Protein AF-A0A0G8CAZ0-F1 (afdb_monomer)

Mean predicted aligned error: 10.73 Å

Organism: NCBI:txid1890302

Nearest PDB structures (foldseek):
  2jq5-assembly1_A  TM=5.731E-01  e=9.457E-01  Rhodopseudomonas palustris
  3kzt-assembly1_B  TM=4.523E-01  e=4.779E-01  Bacteroides thetaiotaomicron VPI-5482
  6bju-assembly2_C  TM=4.713E-01  e=1.212E+00  Pseudomonas sp. EGD-AKN5
  8s0p-assembly1_A  TM=4.844E-01  e=2.119E+00  Homo sapiens
  7lj9-assembly1_D  TM=3.382E-01  e=6.518E-01  Homo sapiens

Structure (mmCIF, N/CA/C/O backbone):
data_AF-A0A0G8CAZ0-F1
#
_entry.id   AF-A0A0G8CAZ0-F1
#
loop_
_atom_site.group_PDB
_atom_site.id
_atom_site.type_symbol
_atom_site.label_atom_id
_atom_site.label_alt_id
_atom_site.label_comp_id
_atom_site.label_asym_id
_atom_site.label_entity_id
_atom_site.label_seq_id
_atom_site.pdbx_PDB_ins_code
_atom_site.Cartn_x
_atom_site.Cartn_y
_atom_site.Cartn_z
_atom_site.occupancy
_atom_site.B_iso_or_equiv
_atom_site.auth_seq_id
_atom_site.auth_comp_id
_atom_site.auth_asym_id
_atom_site.auth_atom_id
_atom_site.pdbx_PDB_model_num
ATOM 1 N N . MET A 1 1 ? -43.532 10.472 -68.501 1.00 37.62 1 MET A N 1
ATOM 2 C CA . MET A 1 1 ? -42.592 11.550 -68.871 1.00 37.62 1 MET A CA 1
ATOM 3 C C . MET A 1 1 ? -42.500 12.531 -67.703 1.00 37.62 1 MET A C 1
ATOM 5 O O . MET A 1 1 ? -43.524 12.956 -67.195 1.00 37.62 1 MET A O 1
ATOM 9 N N . VAL A 1 2 ? -41.268 12.742 -67.243 1.00 37.69 2 VAL A N 1
ATOM 10 C CA . VAL A 1 2 ? -40.708 13.521 -66.117 1.00 37.69 2 VAL A CA 1
ATOM 11 C C . VAL A 1 2 ? -41.497 14.742 -65.602 1.00 37.69 2 VAL A C 1
ATOM 13 O O . VAL A 1 2 ? -41.880 15.598 -66.395 1.00 37.69 2 VAL A O 1
ATOM 16 N N . LYS A 1 3 ? -41.569 14.894 -64.263 1.00 37.34 3 LYS A N 1
ATOM 17 C CA . LYS A 1 3 ? -41.049 16.074 -63.521 1.00 37.34 3 LYS A CA 1
ATOM 18 C C . LYS A 1 3 ? -41.055 15.865 -61.996 1.00 37.34 3 LYS A C 1
ATOM 20 O O . LYS A 1 3 ? -41.950 16.298 -61.281 1.00 37.34 3 LYS A O 1
ATOM 25 N N . THR A 1 4 ? -39.987 15.248 -61.499 1.00 42.84 4 THR A N 1
ATOM 26 C CA . THR A 1 4 ? -39.540 15.314 -60.101 1.00 42.84 4 THR A CA 1
ATOM 27 C C . THR A 1 4 ? -38.888 16.680 -59.856 1.00 42.84 4 THR A C 1
ATOM 29 O O . THR A 1 4 ? -38.001 17.080 -60.610 1.00 42.84 4 THR A O 1
ATOM 32 N N . LYS A 1 5 ? -39.287 17.405 -58.803 1.00 48.69 5 LYS A N 1
ATOM 33 C CA . LYS A 1 5 ? -38.521 18.546 -58.271 1.00 48.69 5 LYS A CA 1
ATOM 34 C C . LYS A 1 5 ? -38.090 18.241 -56.838 1.00 48.69 5 LYS A C 1
ATOM 36 O O . LYS A 1 5 ? -38.876 18.344 -55.902 1.00 48.69 5 LYS A O 1
ATOM 41 N N . LEU A 1 6 ? -36.823 17.848 -56.717 1.00 44.41 6 LEU A N 1
ATOM 42 C CA . LEU A 1 6 ? -36.063 17.677 -55.481 1.00 44.41 6 LEU A CA 1
ATOM 43 C C . LEU A 1 6 ? -35.998 19.019 -54.726 1.00 44.41 6 LEU A C 1
ATOM 45 O O . LEU A 1 6 ? -35.558 20.024 -55.290 1.00 44.41 6 LEU A O 1
ATOM 49 N N . LYS A 1 7 ? -36.416 19.047 -53.455 1.00 44.34 7 LYS A N 1
ATOM 50 C CA . LYS A 1 7 ? -36.140 20.170 -52.548 1.00 44.34 7 LYS A CA 1
ATOM 51 C C . LYS A 1 7 ? -34.710 20.044 -52.012 1.00 44.34 7 LYS A C 1
ATOM 53 O O . LYS A 1 7 ? -34.305 18.991 -51.533 1.00 44.34 7 LYS A O 1
ATOM 58 N N . LYS A 1 8 ? -33.975 21.150 -52.120 1.00 42.53 8 LYS A N 1
ATOM 59 C CA . LYS A 1 8 ? -32.629 21.411 -51.594 1.00 42.53 8 LYS A CA 1
ATOM 60 C C . LYS A 1 8 ? -32.601 21.161 -50.077 1.00 42.53 8 LYS A C 1
ATOM 62 O O . LYS A 1 8 ? -33.274 21.877 -49.343 1.00 42.53 8 LYS A O 1
ATOM 67 N N . LEU A 1 9 ? -31.806 20.199 -49.617 1.00 47.97 9 LEU A N 1
ATOM 68 C CA . LEU A 1 9 ? -31.375 20.095 -48.222 1.00 47.97 9 LEU A CA 1
ATOM 69 C C . LEU A 1 9 ? -29.862 20.311 -48.220 1.00 47.97 9 LEU A C 1
ATOM 71 O O . LEU A 1 9 ? -29.104 19.525 -48.782 1.00 47.97 9 LEU A O 1
ATOM 75 N N . MET A 1 10 ? -29.462 21.470 -47.699 1.00 47.78 10 MET A N 1
ATOM 76 C CA . MET A 1 10 ? -28.072 21.883 -47.549 1.00 47.78 10 MET A CA 1
ATOM 77 C C . MET A 1 10 ? -27.407 20.962 -46.524 1.00 47.78 10 MET A C 1
ATOM 79 O O . MET A 1 10 ? -27.793 20.947 -45.358 1.00 47.78 10 MET A O 1
ATOM 83 N N . LEU A 1 11 ? -26.423 20.191 -46.977 1.00 41.50 11 LEU A N 1
ATOM 84 C CA . LEU A 1 11 ? -25.547 19.386 -46.139 1.00 41.50 11 LEU A CA 1
ATOM 85 C C . LEU A 1 11 ? -24.481 20.327 -45.555 1.00 41.50 11 LEU A C 1
ATOM 87 O O . LEU A 1 11 ? -23.481 20.624 -46.207 1.00 41.50 11 LEU A O 1
ATOM 91 N N . SER A 1 12 ? -24.714 20.870 -44.360 1.00 51.47 12 SER A N 1
ATOM 92 C CA . SER A 1 12 ? -23.681 21.617 -43.642 1.00 51.47 12 SER A CA 1
ATOM 93 C C . SER A 1 12 ? -22.719 20.626 -42.993 1.00 51.47 12 SER A C 1
ATOM 95 O O . SER A 1 12 ? -23.027 20.009 -41.975 1.00 51.47 12 SER A O 1
ATOM 97 N N . SER A 1 13 ? -21.573 20.471 -43.654 1.00 49.19 13 SER A N 1
ATOM 98 C CA . SER A 1 13 ? -20.361 19.793 -43.204 1.00 49.19 13 SER A CA 1
ATOM 99 C C . SER A 1 13 ? -20.025 20.133 -41.749 1.00 49.19 13 SER A C 1
ATOM 101 O O . SER A 1 13 ? -19.626 21.256 -41.441 1.00 49.19 13 SER A O 1
ATOM 103 N N . LEU A 1 14 ? -20.174 19.148 -40.863 1.00 44.69 14 LEU A N 1
ATOM 104 C CA . LEU A 1 14 ? -19.610 19.166 -39.520 1.00 44.69 14 LEU A CA 1
ATOM 105 C C . LEU A 1 14 ? -18.368 18.265 -39.530 1.00 44.69 14 LEU A C 1
ATOM 107 O O . LEU A 1 14 ? -18.382 17.147 -39.023 1.00 44.69 14 LEU A O 1
ATOM 111 N N . CYS A 1 15 ? -17.288 18.736 -40.159 1.00 46.03 15 CYS A N 1
ATOM 112 C CA . CYS A 1 15 ? -15.959 18.171 -39.936 1.00 46.03 15 CYS A CA 1
ATOM 113 C C . CYS A 1 15 ? -15.510 18.572 -38.527 1.00 46.03 15 CYS A C 1
ATOM 115 O O . CYS A 1 15 ? -14.792 19.553 -38.341 1.00 46.03 15 CYS A O 1
ATOM 117 N N . ALA A 1 16 ? -15.973 17.824 -37.526 1.00 50.88 16 ALA A N 1
ATOM 118 C CA . ALA A 1 16 ? -15.347 17.808 -36.217 1.00 50.88 16 ALA A CA 1
ATOM 119 C C . ALA A 1 16 ? -13.921 17.284 -36.415 1.00 50.88 16 ALA A C 1
ATOM 121 O O . ALA A 1 16 ? -13.719 16.123 -36.773 1.00 50.88 16 ALA A O 1
ATOM 122 N N . GLY A 1 17 ? -12.946 18.178 -36.259 1.00 42.53 17 GLY A N 1
ATOM 123 C CA . GLY A 1 17 ? -11.535 17.836 -36.275 1.00 42.53 17 GLY A CA 1
ATOM 124 C C . GLY A 1 17 ? -11.267 16.790 -35.205 1.00 42.53 17 GLY A C 1
ATOM 125 O O . GLY A 1 17 ? -11.225 17.101 -34.017 1.00 42.53 17 GLY A O 1
ATOM 126 N N . ALA A 1 18 ? -11.097 15.542 -35.634 1.00 48.94 18 ALA A N 1
ATOM 127 C CA . ALA A 1 18 ? -10.437 14.542 -34.828 1.00 48.94 18 ALA A CA 1
ATOM 128 C C . ALA A 1 18 ? -9.011 15.051 -34.604 1.00 48.94 18 ALA A C 1
ATOM 130 O O . ALA A 1 18 ? -8.183 15.043 -35.516 1.00 48.94 18 ALA A O 1
ATOM 131 N N . LEU A 1 19 ? -8.748 15.546 -33.395 1.00 46.06 19 LEU A N 1
ATOM 132 C CA . LEU A 1 19 ? -7.404 15.667 -32.854 1.00 46.06 19 LEU A CA 1
ATOM 133 C C . LEU A 1 19 ? -6.827 14.252 -32.805 1.00 46.06 19 LEU A C 1
ATOM 135 O O . LEU A 1 19 ? -6.954 13.542 -31.811 1.00 46.06 19 LEU A O 1
ATOM 139 N N . ILE A 1 20 ? -6.235 13.817 -33.913 1.00 47.44 20 ILE A N 1
ATOM 140 C CA . ILE A 1 20 ? -5.362 12.656 -33.923 1.00 47.44 20 ILE A CA 1
ATOM 141 C C . ILE A 1 20 ? -4.086 13.141 -33.245 1.00 47.44 20 ILE A C 1
ATOM 143 O O . ILE A 1 20 ? -3.179 13.667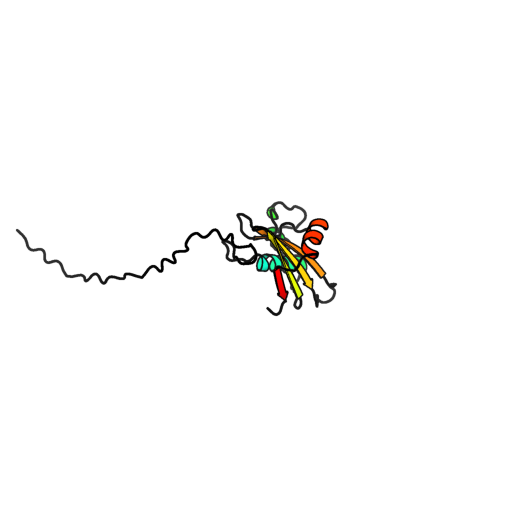 -33.887 1.00 47.44 20 ILE A O 1
ATOM 147 N N . LEU A 1 21 ? -4.044 13.010 -31.918 1.00 46.75 21 LEU A N 1
ATOM 148 C CA . LEU A 1 21 ? -2.781 12.907 -31.209 1.00 46.75 21 LEU A CA 1
ATOM 149 C C . LEU A 1 21 ? -2.110 11.653 -31.758 1.00 46.75 21 LEU A C 1
ATOM 151 O O . LEU A 1 21 ? -2.397 10.529 -31.350 1.00 46.75 21 LEU A O 1
ATOM 155 N N . SER A 1 22 ? -1.249 11.860 -32.747 1.00 43.69 22 SER A N 1
ATOM 156 C CA . SER A 1 22 ? -0.225 10.913 -33.134 1.00 43.69 22 SER A CA 1
ATOM 157 C C . SER A 1 22 ? 0.694 10.729 -31.929 1.00 43.69 22 SER A C 1
ATOM 159 O O . SER A 1 22 ? 1.722 11.396 -31.808 1.00 43.69 22 SER A O 1
ATOM 161 N N . ALA A 1 23 ? 0.309 9.841 -31.014 1.00 51.06 23 ALA A N 1
ATOM 162 C CA . ALA A 1 23 ? 1.257 9.205 -30.123 1.00 51.06 23 ALA A CA 1
ATOM 163 C C . ALA A 1 23 ? 2.139 8.327 -31.014 1.00 51.06 23 ALA A C 1
ATOM 165 O O . ALA A 1 23 ? 1.812 7.186 -31.342 1.00 51.06 23 ALA A O 1
ATOM 166 N N . ALA A 1 24 ? 3.223 8.927 -31.501 1.00 41.97 24 ALA A N 1
ATOM 167 C CA . ALA A 1 24 ? 4.320 8.192 -32.084 1.00 41.97 24 ALA A CA 1
ATOM 168 C C . ALA A 1 24 ? 4.777 7.151 -31.056 1.00 41.97 24 ALA A C 1
ATOM 170 O O . ALA A 1 24 ? 5.032 7.472 -29.896 1.00 41.97 24 ALA A O 1
ATOM 171 N N . CYS A 1 25 ? 4.840 5.900 -31.504 1.00 50.78 25 CYS A N 1
ATOM 172 C CA . CYS A 1 25 ? 5.437 4.786 -30.792 1.00 50.78 25 CYS A CA 1
ATOM 173 C C . CYS A 1 25 ? 6.922 5.091 -30.541 1.00 50.78 25 CYS A C 1
ATOM 175 O O . CYS A 1 25 ? 7.772 4.819 -31.383 1.00 50.78 25 CYS A O 1
ATOM 177 N N . GLY A 1 26 ? 7.229 5.688 -29.395 1.00 35.75 26 GLY A N 1
ATOM 178 C CA . GLY A 1 26 ? 8.517 5.538 -28.737 1.00 35.75 26 GLY A CA 1
ATOM 179 C C . GLY A 1 26 ? 8.312 4.547 -27.602 1.00 35.75 26 GLY A C 1
ATOM 180 O O . GLY A 1 26 ? 7.434 4.769 -26.774 1.00 35.75 26 GLY A O 1
ATOM 181 N N . ASN A 1 27 ? 9.079 3.457 -27.572 1.00 45.41 27 ASN A N 1
ATOM 182 C CA . ASN A 1 27 ? 9.117 2.517 -26.448 1.00 45.41 27 ASN A CA 1
ATOM 183 C C . ASN A 1 27 ? 9.713 3.200 -25.201 1.00 45.41 27 ASN A C 1
ATOM 185 O O . ASN A 1 27 ? 10.817 2.875 -24.777 1.00 45.41 27 ASN A O 1
ATOM 189 N N . ASN A 1 28 ? 8.999 4.161 -24.625 1.00 45.12 28 ASN A N 1
ATOM 190 C CA . ASN A 1 28 ? 9.156 4.524 -23.229 1.00 45.12 28 ASN A CA 1
ATOM 191 C C . ASN A 1 28 ? 8.196 3.603 -22.480 1.00 45.12 28 ASN A C 1
ATOM 193 O O . ASN A 1 28 ? 6.999 3.876 -22.425 1.00 45.12 28 ASN A O 1
ATOM 197 N N . GLU A 1 29 ? 8.694 2.472 -21.977 1.00 54.78 29 GLU A N 1
ATOM 198 C CA . GLU A 1 29 ? 7.954 1.730 -20.957 1.00 54.78 29 GLU A CA 1
ATOM 199 C C . GLU A 1 29 ? 7.739 2.707 -19.791 1.00 54.78 29 GLU A C 1
ATOM 201 O O . GLU A 1 29 ? 8.690 3.105 -19.119 1.00 54.78 29 GLU A O 1
ATOM 206 N N . THR A 1 30 ? 6.509 3.197 -19.621 1.00 61.81 30 THR A N 1
ATOM 207 C CA . THR A 1 30 ? 6.173 4.096 -18.518 1.00 61.81 30 THR A CA 1
ATOM 208 C C . THR A 1 30 ? 6.371 3.329 -17.220 1.00 61.81 30 THR A C 1
ATOM 210 O O . THR A 1 30 ? 5.789 2.261 -17.019 1.00 61.81 30 THR A O 1
ATOM 213 N N . ASN A 1 31 ? 7.229 3.857 -16.349 1.00 67.19 31 ASN A N 1
ATOM 214 C CA . ASN A 1 31 ? 7.445 3.269 -15.037 1.00 67.19 31 ASN A CA 1
ATOM 215 C C . ASN A 1 31 ? 6.121 3.250 -14.268 1.00 67.19 31 ASN A C 1
ATOM 217 O O . ASN A 1 31 ? 5.353 4.210 -14.312 1.00 67.19 31 ASN A O 1
ATOM 221 N N . VAL A 1 32 ? 5.892 2.175 -13.513 1.00 78.69 32 VAL A N 1
ATOM 222 C CA . VAL A 1 32 ? 4.676 1.962 -12.715 1.00 78.69 32 VAL A CA 1
ATOM 223 C C . VAL A 1 32 ? 4.284 3.173 -11.850 1.00 78.69 32 VAL A C 1
ATOM 225 O O . VAL A 1 32 ? 3.099 3.425 -11.675 1.00 78.69 32 VAL A O 1
ATOM 228 N N . GLY A 1 33 ? 5.243 3.970 -11.364 1.00 73.50 33 GLY A N 1
ATOM 229 C CA . GLY A 1 33 ? 4.982 5.136 -10.508 1.00 73.50 33 GLY A CA 1
ATOM 230 C C . GLY A 1 33 ? 4.267 6.325 -11.171 1.00 73.50 33 GLY A C 1
ATOM 231 O O . GLY A 1 33 ? 3.757 7.184 -10.457 1.00 73.50 33 GLY A O 1
ATOM 232 N N . GLU A 1 34 ? 4.201 6.390 -12.504 1.00 72.69 34 GLU A N 1
ATOM 233 C CA . GLU A 1 34 ? 3.719 7.579 -13.235 1.00 72.69 34 GLU A CA 1
ATOM 234 C C . GLU A 1 34 ? 2.403 7.354 -13.995 1.00 72.69 34 GLU A C 1
ATOM 236 O O . GLU A 1 34 ? 1.894 8.262 -14.654 1.00 72.69 34 GLU A O 1
ATOM 241 N N . GLU A 1 35 ? 1.825 6.156 -13.907 1.00 85.81 35 GLU A N 1
ATOM 242 C CA . GLU A 1 35 ? 0.671 5.766 -14.713 1.00 85.81 35 GLU A CA 1
ATOM 243 C C . GLU A 1 35 ? -0.579 5.418 -13.898 1.00 85.81 35 GLU A C 1
ATOM 245 O O . GLU A 1 35 ? -0.557 5.189 -12.686 1.00 85.81 35 GLU A O 1
ATOM 250 N N . LYS A 1 36 ? -1.702 5.382 -14.616 1.00 90.06 36 LYS A N 1
ATOM 251 C CA . LYS A 1 36 ? -2.991 4.898 -14.132 1.00 90.06 36 LYS A CA 1
ATOM 252 C C . LYS A 1 36 ? -3.320 3.585 -14.825 1.00 90.06 36 LYS A C 1
ATOM 254 O O . LYS A 1 36 ? -3.073 3.441 -16.022 1.00 90.06 36 LYS A O 1
ATOM 259 N N . ASP A 1 37 ? -3.924 2.657 -14.093 1.00 88.88 37 ASP A N 1
ATOM 260 C CA . ASP A 1 37 ? -4.462 1.436 -14.677 1.00 88.88 37 ASP A CA 1
ATOM 261 C C . ASP A 1 37 ? -5.733 1.700 -15.508 1.00 88.88 37 ASP A C 1
ATOM 263 O O . ASP A 1 37 ? -6.217 2.828 -15.649 1.00 88.88 37 ASP A O 1
ATOM 267 N N . LYS A 1 38 ? -6.302 0.631 -16.076 1.00 86.12 38 LYS A N 1
ATOM 268 C CA . LYS A 1 38 ? -7.520 0.698 -16.902 1.00 86.12 38 LYS A CA 1
ATOM 269 C C . LYS A 1 38 ? -8.746 1.195 -16.131 1.00 86.12 38 LYS A C 1
ATOM 271 O O . LYS A 1 38 ? -9.720 1.601 -16.761 1.00 86.12 38 LYS A O 1
ATOM 276 N N . GLN A 1 39 ? -8.725 1.130 -14.801 1.00 85.06 39 GLN A N 1
ATOM 277 C CA . GLN A 1 39 ? -9.774 1.659 -13.934 1.00 85.06 39 GLN A CA 1
ATOM 278 C C . GLN A 1 39 ? -9.500 3.111 -13.502 1.00 85.06 39 GLN A C 1
ATOM 280 O O . GLN A 1 39 ? -10.358 3.728 -12.874 1.00 85.06 39 GLN A O 1
ATOM 285 N N . GLY A 1 40 ? -8.354 3.683 -13.881 1.00 90.06 40 GLY A N 1
ATOM 286 C CA . GLY A 1 40 ? -7.967 5.052 -13.556 1.00 90.06 40 GLY A CA 1
ATOM 287 C C . GLY A 1 40 ? -7.251 5.197 -12.212 1.00 90.06 40 GLY A C 1
ATOM 288 O O . GLY A 1 40 ? -7.060 6.338 -11.782 1.00 90.06 40 GLY A O 1
ATOM 289 N N . HIS A 1 41 ? -6.854 4.091 -11.574 1.00 93.31 41 HIS A N 1
ATOM 290 C CA . HIS A 1 41 ? -6.144 4.091 -10.297 1.00 93.31 41 HIS A CA 1
ATOM 291 C C . HIS A 1 41 ? -4.631 4.096 -10.497 1.00 93.31 41 HIS A C 1
ATOM 293 O O . HIS A 1 41 ? -4.089 3.400 -11.353 1.00 93.31 41 HIS A O 1
ATOM 299 N N . THR A 1 42 ? -3.940 4.862 -9.667 1.00 94.62 42 THR A N 1
ATOM 300 C CA . THR A 1 42 ? -2.482 4.842 -9.534 1.00 94.62 42 THR A CA 1
ATOM 301 C C . THR A 1 42 ? -2.050 3.789 -8.506 1.00 94.62 42 THR A C 1
ATOM 303 O O . THR A 1 42 ? -2.816 3.465 -7.590 1.00 94.62 42 THR A O 1
ATOM 306 N N . PRO A 1 43 ? -0.800 3.292 -8.552 1.00 95.50 43 PRO A N 1
ATOM 307 C CA . PRO A 1 43 ? -0.294 2.393 -7.511 1.00 95.50 43 PRO A CA 1
ATOM 308 C C . PRO A 1 43 ? -0.283 3.046 -6.122 1.00 95.50 43 PRO A C 1
ATOM 310 O O . PRO A 1 43 ? -0.479 2.367 -5.111 1.00 95.50 43 PRO A O 1
ATOM 313 N N . ARG A 1 44 ? -0.101 4.374 -6.073 1.00 95.38 44 ARG A N 1
ATOM 314 C CA . ARG A 1 44 ? -0.151 5.173 -4.845 1.00 95.38 44 ARG A CA 1
ATOM 315 C C . ARG A 1 44 ? -1.522 5.093 -4.183 1.00 95.38 44 ARG A C 1
ATOM 317 O O . ARG A 1 44 ? -1.595 4.853 -2.981 1.00 95.38 44 ARG A O 1
ATOM 324 N N . GLU A 1 45 ? -2.590 5.279 -4.954 1.00 95.81 45 GLU A N 1
ATOM 325 C CA . GLU A 1 45 ? -3.965 5.176 -4.451 1.00 95.81 45 GLU A CA 1
ATOM 326 C C . GLU A 1 45 ? -4.243 3.768 -3.917 1.00 95.81 45 GLU A C 1
ATOM 328 O O . GLU A 1 45 ? -4.732 3.637 -2.798 1.00 95.81 45 GLU A O 1
ATOM 333 N N . ILE A 1 46 ? -3.822 2.721 -4.637 1.00 97.25 46 ILE A N 1
ATOM 334 C CA . ILE A 1 46 ? -3.963 1.329 -4.174 1.00 97.25 46 ILE A CA 1
ATOM 335 C C . ILE A 1 46 ? -3.233 1.087 -2.848 1.00 97.25 46 ILE A C 1
ATOM 337 O O . ILE A 1 46 ? -3.778 0.440 -1.951 1.00 97.25 46 ILE A O 1
ATOM 341 N N . MET A 1 47 ? -2.013 1.610 -2.694 1.00 97.06 47 MET A N 1
ATOM 342 C CA . MET A 1 47 ? -1.268 1.508 -1.439 1.00 97.06 47 MET A CA 1
ATOM 343 C C . MET A 1 47 ? -1.984 2.233 -0.290 1.00 97.06 47 MET A C 1
ATOM 345 O O . MET A 1 47 ? -2.130 1.660 0.790 1.00 97.06 47 MET A O 1
ATOM 349 N N . LEU A 1 48 ? -2.464 3.460 -0.509 1.00 96.75 48 LEU A N 1
ATOM 350 C CA . LEU A 1 48 ? -3.162 4.234 0.523 1.00 96.75 48 LEU A CA 1
ATOM 351 C C . LEU A 1 48 ? -4.497 3.592 0.923 1.00 96.75 48 LEU A C 1
ATOM 353 O O . LEU A 1 48 ? -4.809 3.519 2.116 1.00 96.75 48 LEU A O 1
ATOM 357 N N . ASP A 1 49 ? -5.251 3.071 -0.046 1.00 97.25 49 ASP A N 1
ATOM 358 C CA . ASP A 1 49 ? -6.486 2.327 0.202 1.00 97.25 49 ASP A CA 1
ATOM 359 C C . ASP A 1 49 ? -6.216 1.065 1.025 1.00 97.25 49 ASP A C 1
ATOM 361 O O . ASP A 1 49 ? -6.967 0.762 1.956 1.00 97.25 49 ASP A O 1
ATOM 365 N N . PHE A 1 50 ? -5.109 0.365 0.757 1.00 97.88 50 PHE A N 1
ATOM 366 C CA . PHE A 1 50 ? -4.695 -0.795 1.543 1.00 97.88 50 PHE A CA 1
ATOM 367 C C . PHE A 1 50 ? -4.331 -0.415 2.983 1.00 97.88 50 PHE A C 1
ATOM 369 O O . PHE A 1 50 ? -4.838 -1.034 3.917 1.00 97.88 50 PHE A O 1
ATOM 376 N N . VAL A 1 51 ? -3.512 0.627 3.185 1.00 96.88 51 VAL A N 1
ATOM 377 C CA . VAL A 1 51 ? -3.147 1.122 4.529 1.00 96.88 51 VAL A CA 1
ATOM 378 C C . VAL A 1 51 ? -4.392 1.487 5.333 1.00 96.88 51 VAL A C 1
ATOM 380 O O . VAL A 1 51 ? -4.501 1.153 6.514 1.00 96.88 51 VAL A O 1
ATOM 383 N N . LYS A 1 52 ? -5.348 2.166 4.695 1.00 96.56 52 LYS A N 1
ATOM 384 C CA . LYS A 1 52 ? -6.615 2.538 5.324 1.00 96.56 52 LYS A CA 1
ATOM 385 C C . LYS A 1 52 ? -7.452 1.310 5.671 1.00 96.56 52 LYS A C 1
ATOM 387 O O . LYS A 1 52 ? -7.955 1.230 6.790 1.00 96.56 52 LYS A O 1
ATOM 392 N N . ALA A 1 53 ? -7.603 0.370 4.740 1.00 97.38 53 ALA A N 1
ATOM 393 C CA . ALA A 1 53 ? -8.378 -0.844 4.962 1.00 97.38 53 ALA A CA 1
ATOM 394 C C . ALA A 1 53 ? -7.789 -1.684 6.106 1.00 97.38 53 ALA A C 1
ATOM 396 O O . ALA A 1 53 ? -8.536 -2.155 6.962 1.00 97.38 53 ALA A O 1
ATOM 397 N N . ASP A 1 54 ? -6.462 -1.797 6.187 1.00 96.00 54 ASP A N 1
ATOM 398 C CA . ASP A 1 54 ? -5.782 -2.499 7.277 1.00 96.00 54 ASP A CA 1
ATOM 399 C C . ASP A 1 54 ? -5.987 -1.814 8.637 1.00 96.00 54 ASP A C 1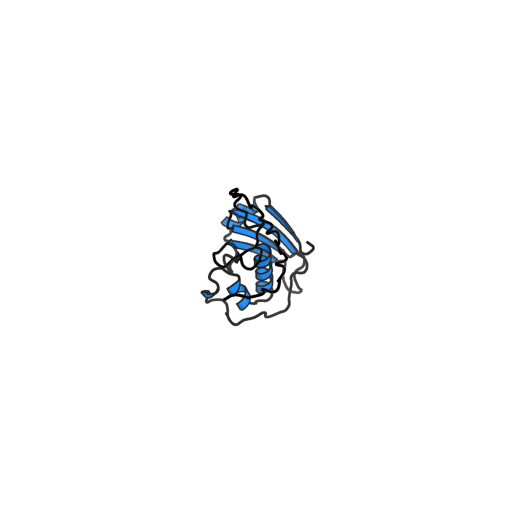
ATOM 401 O O . ASP A 1 54 ? -6.427 -2.457 9.594 1.00 96.00 54 ASP A O 1
ATOM 405 N N . LEU A 1 55 ? -5.829 -0.487 8.711 1.00 95.50 55 LEU A N 1
ATOM 406 C CA . LEU A 1 55 ? -6.130 0.288 9.923 1.00 95.50 55 LEU A CA 1
ATOM 407 C C . LEU A 1 55 ? -7.588 0.100 10.392 1.00 95.50 55 LEU A C 1
ATOM 409 O O . LEU A 1 55 ? -7.885 0.024 11.590 1.00 95.50 55 LEU A O 1
ATOM 413 N N . GLN A 1 56 ? -8.515 0.010 9.440 1.00 96.75 56 GLN A N 1
ATOM 414 C CA . GLN A 1 56 ? -9.940 -0.178 9.703 1.00 96.75 56 GLN A CA 1
ATOM 415 C C . GLN A 1 56 ? -10.329 -1.641 9.939 1.00 96.75 56 GLN A C 1
ATOM 417 O O . GLN A 1 56 ? -11.481 -1.908 10.292 1.00 96.75 56 GLN A O 1
ATOM 422 N N . ARG A 1 57 ? -9.392 -2.587 9.789 1.00 96.25 57 ARG A N 1
ATOM 423 C CA . ARG A 1 57 ? -9.647 -4.036 9.772 1.00 96.25 57 ARG A CA 1
ATOM 424 C C . ARG A 1 57 ? -10.737 -4.422 8.760 1.00 96.25 57 ARG A C 1
ATOM 426 O O . ARG A 1 57 ? -11.548 -5.308 9.024 1.00 96.25 57 ARG A O 1
ATOM 433 N N . ASP A 1 58 ? -10.782 -3.738 7.620 1.00 97.94 58 ASP A N 1
ATOM 434 C CA . ASP A 1 58 ? -11.706 -3.997 6.513 1.00 97.94 58 ASP A CA 1
ATOM 435 C C . ASP A 1 58 ? -11.161 -5.110 5.609 1.00 97.94 58 ASP A C 1
ATOM 437 O O . ASP A 1 58 ? -10.574 -4.873 4.550 1.00 97.94 58 ASP A O 1
ATOM 441 N N . HIS A 1 59 ? -11.342 -6.353 6.052 1.00 97.44 59 HIS A N 1
ATOM 442 C CA . HIS A 1 59 ? -10.863 -7.542 5.347 1.00 97.44 59 HIS A CA 1
ATOM 443 C C . HIS A 1 59 ? -11.448 -7.646 3.936 1.00 97.44 59 HIS A C 1
ATOM 445 O O . HIS A 1 59 ? -10.738 -7.979 2.990 1.00 97.44 59 HIS A O 1
ATOM 451 N N . LYS A 1 60 ? -12.729 -7.305 3.768 1.00 97.44 60 LYS A N 1
ATOM 452 C CA . LYS A 1 60 ? -13.409 -7.321 2.473 1.00 97.44 60 LYS A CA 1
ATOM 453 C C . LYS A 1 60 ? -12.729 -6.396 1.465 1.00 97.44 60 LYS A C 1
ATOM 455 O O . LYS A 1 60 ? -12.644 -6.749 0.288 1.00 97.44 60 LYS A O 1
ATOM 460 N N . THR A 1 61 ? -12.270 -5.224 1.895 1.00 97.50 61 THR A N 1
ATOM 461 C CA . THR A 1 61 ? -11.531 -4.301 1.024 1.00 97.50 61 THR A CA 1
ATOM 462 C C . THR A 1 61 ? -10.103 -4.784 0.780 1.00 97.50 61 THR A C 1
ATOM 464 O O . THR A 1 61 ? -9.683 -4.818 -0.375 1.00 97.50 61 THR A O 1
ATOM 467 N N . ILE A 1 62 ? -9.392 -5.257 1.811 1.00 97.50 62 ILE A N 1
ATOM 468 C CA . ILE A 1 62 ? -8.039 -5.832 1.668 1.00 97.50 62 ILE A CA 1
ATOM 469 C C . ILE A 1 62 ? -8.022 -6.946 0.614 1.00 97.50 62 ILE A C 1
ATOM 471 O O . ILE A 1 62 ? -7.201 -6.916 -0.301 1.00 97.50 62 ILE A O 1
ATOM 475 N N . LEU A 1 63 ? -8.979 -7.876 0.673 1.00 96.88 63 LEU A N 1
ATOM 476 C CA . LEU A 1 63 ? -9.084 -9.003 -0.260 1.00 96.88 63 LEU A CA 1
ATOM 477 C C . LEU A 1 63 ? -9.273 -8.574 -1.719 1.00 96.88 63 LEU A C 1
ATOM 479 O O . LEU A 1 63 ? -8.895 -9.301 -2.631 1.00 96.88 63 LEU A O 1
ATOM 483 N N . LYS A 1 64 ? -9.838 -7.389 -1.964 1.00 96.12 64 LYS A N 1
ATOM 484 C CA . LYS A 1 64 ? -9.956 -6.834 -3.318 1.00 96.12 64 LYS A CA 1
ATOM 485 C C . LYS A 1 64 ? -8.677 -6.159 -3.789 1.00 96.12 64 LYS A C 1
ATOM 487 O O . LYS A 1 64 ? -8.472 -6.065 -4.997 1.00 96.12 64 LYS A O 1
ATOM 492 N N . LEU A 1 65 ? -7.870 -5.633 -2.873 1.00 97.12 65 LEU A N 1
ATOM 493 C CA . LEU A 1 65 ? -6.648 -4.891 -3.182 1.00 97.12 65 LEU A CA 1
ATOM 494 C C . LEU A 1 65 ? -5.436 -5.813 -3.334 1.00 97.12 65 LEU A C 1
ATOM 496 O O . LEU A 1 65 ? -4.496 -5.449 -4.034 1.00 97.12 65 LEU A O 1
ATOM 500 N N . VAL A 1 66 ? -5.459 -6.995 -2.718 1.00 96.94 66 VAL A N 1
ATOM 501 C CA . VAL A 1 66 ? -4.355 -7.961 -2.744 1.00 96.94 66 VAL A CA 1
ATOM 502 C C . VAL A 1 66 ? -4.440 -8.890 -3.963 1.00 96.94 66 VAL A C 1
ATOM 504 O O . VAL A 1 66 ? -5.527 -9.286 -4.388 1.00 96.94 66 VAL A O 1
ATOM 507 N N . VAL A 1 67 ? -3.289 -9.242 -4.542 1.00 96.44 67 VAL A N 1
ATOM 508 C CA . VAL A 1 67 ? -3.180 -10.270 -5.593 1.00 96.44 67 VAL A CA 1
ATOM 509 C C . VAL A 1 67 ? -3.739 -11.594 -5.081 1.00 96.44 67 VAL A C 1
ATOM 511 O O . VAL A 1 67 ? -3.331 -12.059 -4.022 1.00 96.44 67 VAL A O 1
ATOM 514 N N . ASP A 1 68 ? -4.640 -12.210 -5.850 1.00 91.75 68 ASP A N 1
ATOM 515 C CA . ASP A 1 68 ? -5.310 -13.465 -5.485 1.00 91.75 68 ASP A CA 1
ATOM 516 C C . ASP A 1 68 ? -6.031 -13.420 -4.122 1.00 91.75 68 ASP A C 1
ATOM 518 O O . ASP A 1 68 ? -6.305 -14.467 -3.535 1.00 91.75 68 ASP A O 1
ATOM 522 N N . GLY A 1 69 ? -6.371 -12.229 -3.612 1.00 89.25 69 GLY A N 1
ATOM 523 C CA . GLY A 1 69 ? -7.039 -12.087 -2.321 1.00 89.25 69 GLY A CA 1
ATOM 524 C C . GLY A 1 69 ? -8.363 -12.853 -2.258 1.00 89.25 69 GLY A C 1
ATOM 525 O O . GLY A 1 69 ? -8.701 -13.412 -1.228 1.00 89.25 69 GLY A O 1
ATOM 526 N N . GLU A 1 70 ? -9.080 -13.026 -3.369 1.00 87.50 70 GLU A N 1
ATOM 527 C CA . GLU A 1 70 ? -10.287 -13.859 -3.417 1.00 87.50 70 GLU A CA 1
ATOM 528 C C . GLU A 1 70 ? -10.065 -15.337 -3.036 1.00 87.50 70 GLU A C 1
ATOM 530 O O . GLU A 1 70 ? -11.032 -16.035 -2.721 1.00 87.50 70 GLU A O 1
ATOM 535 N N . LYS A 1 71 ? -8.814 -15.814 -3.083 1.00 89.00 71 LYS A N 1
ATOM 536 C CA . LYS A 1 71 ? -8.407 -17.175 -2.712 1.00 89.00 71 LYS A CA 1
ATOM 537 C C . LYS A 1 71 ? -7.909 -17.271 -1.267 1.00 89.00 71 LYS A C 1
ATOM 539 O O . LYS A 1 71 ? -7.675 -18.382 -0.796 1.00 89.00 71 LYS A O 1
ATOM 544 N N . ASP A 1 72 ? -7.725 -16.147 -0.575 1.00 86.06 72 ASP A N 1
ATOM 545 C CA . ASP A 1 72 ? -7.273 -16.119 0.814 1.00 86.06 72 ASP A CA 1
ATOM 546 C C . ASP A 1 72 ? -8.382 -16.641 1.744 1.00 86.06 72 ASP A C 1
ATOM 548 O O . ASP A 1 72 ? -9.544 -16.237 1.663 1.00 86.06 72 ASP A O 1
ATOM 552 N N . THR A 1 73 ? -8.022 -17.582 2.616 1.00 86.25 73 THR A N 1
ATOM 553 C CA . THR A 1 73 ? -8.947 -18.228 3.559 1.00 86.25 73 THR A CA 1
ATOM 554 C C . THR A 1 73 ? -8.779 -17.741 4.997 1.00 86.25 73 THR A C 1
ATOM 556 O O . THR A 1 73 ? -9.512 -18.185 5.878 1.00 86.25 73 THR A O 1
ATOM 559 N N . ILE A 1 74 ? -7.788 -16.887 5.257 1.00 88.31 74 ILE A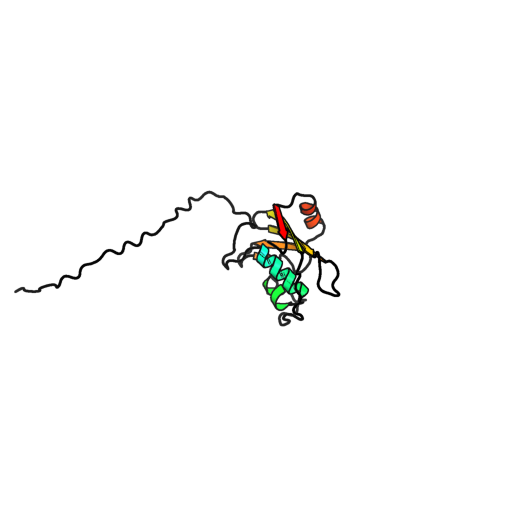 N 1
ATOM 560 C CA . ILE A 1 74 ? -7.460 -16.346 6.579 1.00 88.31 74 ILE A CA 1
ATOM 561 C C . ILE A 1 74 ? -8.338 -15.124 6.862 1.00 88.31 74 ILE A C 1
ATOM 563 O O . ILE A 1 74 ? -8.830 -14.954 7.979 1.00 88.31 74 ILE A O 1
ATOM 567 N N . LEU A 1 75 ? -8.558 -14.277 5.856 1.00 91.69 75 LEU A N 1
ATOM 568 C CA . LEU A 1 75 ? -9.363 -13.067 5.991 1.00 91.69 75 LEU A CA 1
ATOM 569 C C . LEU A 1 75 ? -10.860 -13.332 5.755 1.00 91.69 75 LEU A C 1
ATOM 571 O O . LEU A 1 75 ? -11.274 -14.012 4.817 1.00 91.69 75 LEU A O 1
ATOM 575 N N . ASP A 1 76 ? -11.705 -12.726 6.590 1.00 94.25 76 ASP A N 1
ATOM 576 C CA . ASP A 1 76 ? -13.163 -12.795 6.432 1.00 94.25 76 ASP A CA 1
ATOM 577 C C . ASP A 1 76 ? -13.649 -11.916 5.263 1.00 94.25 76 ASP A C 1
ATOM 579 O O . ASP A 1 76 ? -13.726 -10.691 5.367 1.00 94.25 76 ASP A O 1
ATOM 583 N N . LYS A 1 77 ? -14.068 -12.559 4.168 1.00 95.25 77 LYS A N 1
ATOM 584 C CA . LYS A 1 77 ? -14.628 -11.921 2.962 1.00 95.25 77 LYS A CA 1
ATOM 585 C C . LYS A 1 77 ? -15.851 -11.026 3.194 1.00 95.25 77 LYS A C 1
ATOM 587 O O . LYS A 1 77 ? -16.172 -10.195 2.341 1.00 95.25 77 LYS A O 1
ATOM 592 N N . ASN A 1 78 ? -16.556 -11.200 4.309 1.00 95.69 78 ASN A N 1
ATOM 593 C CA . ASN A 1 78 ? -17.753 -10.433 4.645 1.00 95.69 78 ASN A CA 1
ATOM 594 C C . ASN A 1 78 ? -17.478 -9.316 5.656 1.00 95.69 78 ASN A C 1
ATOM 596 O O . ASN A 1 78 ? -18.337 -8.452 5.854 1.00 95.69 78 ASN A O 1
ATOM 600 N N . GLN A 1 79 ? -16.296 -9.297 6.274 1.00 97.31 79 GLN A N 1
ATOM 601 C CA . GLN A 1 79 ? -15.932 -8.281 7.248 1.00 97.31 79 GLN A CA 1
ATOM 602 C C . GLN A 1 79 ? -15.584 -6.962 6.548 1.00 97.31 79 GLN A C 1
ATOM 604 O O . GLN A 1 79 ? -14.512 -6.813 5.969 1.00 97.31 79 GLN A O 1
ATOM 609 N N . GLY A 1 80 ? -16.505 -6.002 6.642 1.00 97.38 80 GLY A N 1
ATOM 610 C CA . GLY A 1 80 ? -16.255 -4.596 6.324 1.00 97.38 80 GLY A CA 1
ATOM 611 C C . GLY A 1 80 ? -15.438 -3.869 7.408 1.00 97.38 80 GLY A C 1
ATOM 612 O O . GLY A 1 80 ? -14.944 -4.507 8.345 1.00 97.38 80 GLY A O 1
ATOM 613 N N . PRO A 1 81 ? -15.331 -2.531 7.335 1.00 97.38 81 PRO A N 1
ATOM 614 C CA . PRO A 1 81 ? -14.561 -1.745 8.295 1.00 97.38 81 PRO A CA 1
ATOM 615 C C . PRO A 1 81 ? -15.131 -1.873 9.714 1.00 97.38 81 PRO A C 1
ATOM 617 O O . PRO A 1 81 ? -16.337 -1.774 9.938 1.00 97.38 81 PRO A O 1
ATOM 620 N N . LYS A 1 82 ? -14.247 -2.081 10.694 1.00 97.31 82 LYS A N 1
ATOM 621 C CA . LYS A 1 82 ? -14.580 -2.172 12.128 1.00 97.31 82 LYS A CA 1
ATOM 622 C C . LYS A 1 82 ? -14.519 -0.825 12.844 1.00 97.31 82 LYS A C 1
ATOM 624 O O . LYS A 1 82 ? -14.953 -0.722 13.988 1.00 97.31 82 LYS A O 1
ATOM 629 N N . ASN A 1 83 ? -13.931 0.185 12.212 1.00 94.88 83 ASN A N 1
ATOM 630 C CA . ASN A 1 83 ? -13.768 1.525 12.758 1.00 94.88 83 ASN A CA 1
ATOM 631 C C . ASN A 1 83 ? -13.634 2.557 11.622 1.00 94.88 83 ASN A C 1
ATOM 633 O O . ASN A 1 83 ? -13.476 2.192 10.461 1.00 94.88 83 ASN A O 1
ATOM 637 N N . ASN A 1 84 ? -13.657 3.844 11.979 1.00 94.31 84 ASN A N 1
ATOM 638 C CA . ASN A 1 84 ? -13.521 4.967 11.041 1.00 94.31 84 ASN A CA 1
ATOM 639 C C . ASN A 1 84 ? -12.169 5.687 11.191 1.00 94.31 84 ASN A C 1
ATOM 641 O O . ASN A 1 84 ? -12.067 6.893 10.957 1.00 94.31 84 ASN A O 1
ATOM 645 N N . LEU A 1 85 ? -11.136 4.982 11.659 1.00 93.62 85 LEU A N 1
ATOM 646 C CA . LEU A 1 85 ? -9.819 5.572 11.872 1.00 93.62 85 LEU A CA 1
ATOM 647 C C . LEU A 1 85 ? -9.144 5.895 10.534 1.00 93.62 85 LEU A C 1
ATOM 649 O O . LEU A 1 85 ? -9.445 5.311 9.491 1.00 93.62 85 LEU A O 1
ATOM 653 N N . SER A 1 86 ? -8.239 6.868 10.581 1.00 91.75 86 SER A N 1
ATOM 654 C CA . SER A 1 86 ? -7.412 7.302 9.455 1.00 91.75 86 SER A CA 1
ATOM 655 C C . SER A 1 86 ? -6.086 7.860 9.964 1.00 91.75 86 SER A C 1
ATOM 657 O O . SER A 1 86 ? -6.034 8.493 11.024 1.00 91.75 86 SER A O 1
ATOM 659 N N . TYR A 1 87 ? -5.016 7.647 9.200 1.00 91.50 87 TYR A N 1
ATOM 660 C CA . TYR A 1 87 ? -3.744 8.325 9.423 1.00 91.50 87 TYR A CA 1
ATOM 661 C C . TYR A 1 87 ? -3.832 9.752 8.885 1.00 91.50 87 TYR A C 1
ATOM 663 O O . TYR A 1 87 ? -3.942 9.954 7.681 1.00 91.50 87 TYR A O 1
ATOM 671 N N . LYS A 1 88 ? -3.808 10.739 9.787 1.00 89.19 88 LYS A N 1
ATOM 672 C CA . LYS A 1 88 ? -3.891 12.164 9.421 1.00 89.19 88 LYS A CA 1
ATOM 673 C C . LYS A 1 88 ? -2.545 12.782 9.058 1.00 89.19 88 LYS A C 1
ATOM 675 O O . LYS A 1 88 ? -2.524 13.759 8.330 1.00 89.19 88 LYS A O 1
ATOM 680 N N . ASP A 1 89 ? -1.463 12.242 9.611 1.00 91.94 89 ASP A N 1
ATOM 681 C CA . ASP A 1 89 ? -0.105 12.732 9.389 1.00 91.94 89 ASP A CA 1
ATOM 682 C C . ASP A 1 89 ? 0.827 11.547 9.142 1.00 91.94 89 ASP A C 1
ATOM 684 O O . ASP A 1 89 ? 1.038 10.694 10.022 1.00 91.94 89 ASP A O 1
ATOM 688 N N . TYR A 1 90 ? 1.345 11.478 7.921 1.00 94.81 90 TYR A N 1
ATOM 689 C CA . TYR A 1 90 ? 2.226 10.415 7.465 1.00 94.81 90 TYR A CA 1
ATOM 690 C C . TYR A 1 90 ? 3.256 10.931 6.458 1.00 94.81 90 TYR A C 1
ATOM 692 O O . TYR A 1 90 ? 3.131 12.011 5.880 1.00 94.81 90 TYR A O 1
ATOM 700 N N . LYS A 1 91 ? 4.300 10.131 6.259 1.00 96.88 91 LYS A N 1
ATOM 701 C CA . LYS A 1 91 ? 5.267 10.280 5.173 1.00 96.88 91 LYS A CA 1
ATOM 702 C C . LYS A 1 91 ? 5.396 8.950 4.447 1.00 96.88 91 LYS A C 1
ATOM 704 O O . LYS A 1 91 ? 5.405 7.903 5.087 1.00 96.88 91 LYS A O 1
ATOM 709 N N . VAL A 1 92 ? 5.533 9.002 3.132 1.00 97.06 92 VAL A N 1
ATOM 710 C CA . VAL A 1 92 ? 5.746 7.836 2.286 1.00 97.06 92 VAL A CA 1
ATOM 711 C C . VAL A 1 92 ? 7.009 8.035 1.470 1.00 97.06 92 VAL A C 1
ATOM 713 O O . VAL A 1 92 ? 7.218 9.092 0.876 1.00 97.06 92 VAL A O 1
ATOM 716 N N . LYS A 1 93 ? 7.850 7.005 1.447 1.00 97.25 93 LYS A N 1
ATOM 717 C CA . LYS A 1 93 ? 8.942 6.883 0.480 1.00 97.25 93 LYS A CA 1
ATOM 718 C C . LYS A 1 93 ? 8.551 5.864 -0.574 1.00 97.25 93 LYS A C 1
ATOM 720 O O . LYS A 1 93 ? 8.081 4.781 -0.228 1.00 97.25 93 LYS A O 1
ATOM 725 N N . GLU A 1 94 ? 8.743 6.223 -1.830 1.00 96.06 94 GLU A N 1
ATOM 726 C CA . GLU A 1 94 ? 8.412 5.418 -2.997 1.00 96.06 94 GLU A CA 1
ATOM 727 C C . GLU A 1 94 ? 9.696 4.924 -3.667 1.00 96.06 94 GLU A C 1
ATOM 729 O O . GLU A 1 94 ? 10.642 5.691 -3.851 1.00 96.06 94 GLU A O 1
ATOM 734 N N . TYR A 1 95 ? 9.722 3.644 -4.029 1.00 96.00 95 TYR A N 1
ATOM 735 C CA . TYR A 1 95 ? 10.854 2.974 -4.658 1.00 96.00 95 TYR A CA 1
ATOM 736 C C . TYR A 1 95 ? 10.348 2.190 -5.868 1.00 96.00 95 TYR A C 1
ATOM 738 O O . TYR A 1 95 ? 9.737 1.131 -5.711 1.00 96.00 95 TYR A O 1
ATOM 746 N N . VAL A 1 96 ? 10.578 2.701 -7.077 1.00 94.12 96 VAL A N 1
ATOM 747 C CA . VAL A 1 96 ? 10.322 1.933 -8.303 1.00 94.12 96 VAL A CA 1
ATOM 748 C C . VAL A 1 96 ? 11.372 0.828 -8.384 1.00 94.12 96 VAL A C 1
ATOM 750 O O . VAL A 1 96 ? 12.565 1.112 -8.457 1.00 94.12 96 VAL A O 1
ATOM 753 N N . VAL A 1 97 ? 10.923 -0.426 -8.314 1.00 92.62 97 VAL A N 1
ATOM 754 C CA . VAL A 1 97 ? 11.802 -1.606 -8.311 1.00 92.62 97 VAL A CA 1
ATOM 755 C C . VAL A 1 97 ? 12.072 -2.053 -9.742 1.00 92.62 97 VAL A C 1
ATOM 757 O O . VAL A 1 97 ? 13.211 -2.304 -10.120 1.00 92.62 97 VAL A O 1
ATOM 760 N N . ASP A 1 98 ? 11.011 -2.124 -10.541 1.00 92.19 98 ASP A N 1
ATOM 761 C CA . ASP A 1 98 ? 11.043 -2.457 -11.959 1.00 92.19 98 ASP A CA 1
ATOM 762 C C . ASP A 1 98 ? 9.796 -1.863 -12.648 1.00 92.19 98 ASP A C 1
ATOM 764 O O . ASP A 1 98 ? 9.038 -1.100 -12.045 1.00 92.19 98 ASP A O 1
ATOM 768 N N . LYS A 1 99 ? 9.574 -2.195 -13.923 1.00 91.50 99 LYS A N 1
ATOM 769 C CA . LYS A 1 99 ? 8.465 -1.651 -14.725 1.00 91.50 99 LYS A CA 1
ATOM 770 C C . LYS A 1 99 ? 7.061 -2.023 -14.228 1.00 91.50 99 LYS A C 1
ATOM 772 O O . LYS A 1 99 ? 6.089 -1.336 -14.554 1.00 91.50 99 LYS A O 1
ATOM 777 N N . ASP A 1 100 ? 6.959 -3.095 -13.449 1.00 93.88 100 ASP A N 1
ATOM 778 C CA . ASP A 1 100 ? 5.708 -3.654 -12.943 1.00 93.88 100 ASP A CA 1
ATOM 779 C C . ASP A 1 100 ? 5.604 -3.565 -11.418 1.00 93.88 100 ASP A C 1
ATOM 781 O O . ASP A 1 100 ? 4.516 -3.741 -10.876 1.00 93.88 100 ASP A O 1
ATOM 785 N N . THR A 1 101 ? 6.699 -3.275 -10.716 1.00 95.19 101 THR A N 1
ATOM 786 C CA . THR A 1 101 ? 6.7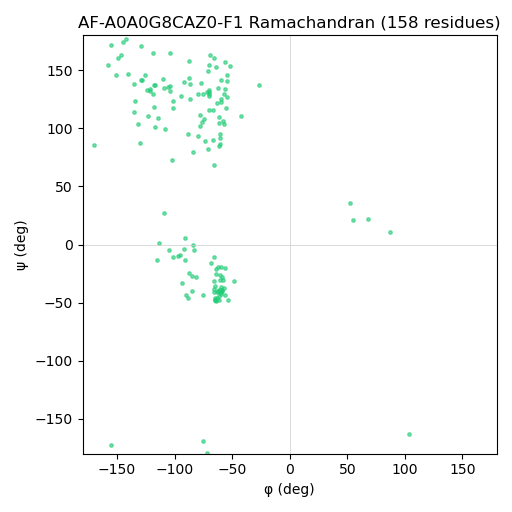75 -3.301 -9.256 1.00 95.19 101 THR A CA 1
ATOM 787 C C . THR A 1 101 ? 7.184 -1.957 -8.676 1.00 95.19 101 THR A C 1
ATOM 789 O O . THR A 1 101 ? 8.226 -1.390 -9.010 1.00 95.19 101 THR A O 1
ATOM 792 N N . ILE A 1 102 ? 6.432 -1.526 -7.667 1.00 96.06 102 ILE A N 1
ATOM 793 C CA . ILE A 1 102 ? 6.795 -0.408 -6.806 1.00 96.06 102 ILE A CA 1
ATOM 794 C C . ILE A 1 102 ? 6.682 -0.804 -5.336 1.00 96.06 102 ILE A C 1
ATOM 796 O O . ILE A 1 102 ? 5.782 -1.545 -4.932 1.00 96.06 102 ILE A O 1
ATOM 800 N N . MET A 1 103 ? 7.619 -0.328 -4.526 1.00 97.38 103 MET A N 1
ATOM 801 C CA . MET A 1 103 ? 7.642 -0.561 -3.090 1.00 97.38 103 MET A CA 1
ATOM 802 C C . MET A 1 103 ? 7.496 0.760 -2.343 1.00 97.38 103 MET A C 1
ATOM 804 O O . MET A 1 103 ? 8.114 1.765 -2.684 1.00 97.38 103 MET A O 1
ATOM 808 N N . TYR A 1 104 ? 6.675 0.745 -1.302 1.00 97.75 104 TYR A N 1
ATOM 809 C CA . TYR A 1 104 ? 6.388 1.890 -0.457 1.00 97.75 104 TYR A CA 1
ATOM 810 C C . TYR A 1 104 ? 6.840 1.623 0.968 1.00 97.75 104 TYR A C 1
ATOM 812 O O . TYR A 1 104 ? 6.573 0.554 1.515 1.00 97.75 104 TYR A O 1
ATOM 820 N N . ASN A 1 105 ? 7.457 2.625 1.583 1.00 97.81 105 ASN A N 1
ATOM 821 C CA . ASN A 1 105 ? 7.655 2.694 3.024 1.00 97.81 105 ASN A CA 1
ATOM 822 C C . ASN A 1 105 ? 6.727 3.771 3.586 1.00 97.81 105 ASN A C 1
ATOM 824 O O . ASN A 1 105 ? 7.018 4.966 3.477 1.00 97.81 105 ASN A O 1
ATOM 828 N N . PHE A 1 106 ? 5.599 3.340 4.143 1.00 97.50 106 PHE A N 1
ATOM 829 C CA . PHE A 1 106 ? 4.635 4.200 4.813 1.00 97.50 106 PHE A CA 1
ATOM 830 C C . PHE A 1 106 ? 5.029 4.371 6.279 1.00 97.50 106 PHE A C 1
ATOM 832 O O . PHE A 1 106 ? 5.154 3.394 7.015 1.00 97.50 106 PHE A O 1
ATOM 839 N N . ILE A 1 107 ? 5.178 5.617 6.717 1.00 95.81 107 ILE A N 1
ATOM 840 C CA . ILE A 1 107 ? 5.583 5.971 8.075 1.00 95.81 107 ILE A CA 1
ATOM 841 C C . ILE A 1 107 ? 4.514 6.881 8.666 1.00 95.81 107 ILE A C 1
ATOM 843 O O . ILE A 1 107 ? 4.384 8.047 8.278 1.00 95.81 107 ILE A O 1
ATOM 847 N N . SER A 1 108 ? 3.769 6.375 9.646 1.00 94.25 108 SER A N 1
ATOM 848 C CA . SER A 1 108 ? 2.868 7.223 10.426 1.00 94.25 108 SER A CA 1
ATOM 849 C C . SER A 1 108 ? 3.685 8.156 11.329 1.00 94.25 108 SER A C 1
ATOM 851 O O . SER A 1 108 ? 4.563 7.732 12.086 1.00 94.25 108 SER A O 1
ATOM 853 N N . LYS A 1 109 ? 3.409 9.459 11.251 1.00 89.44 109 LYS A N 1
ATOM 854 C CA . LYS A 1 109 ? 4.024 10.457 12.137 1.00 89.44 109 LYS A CA 1
ATOM 855 C C . LYS A 1 109 ? 3.183 10.643 13.393 1.00 89.44 109 LYS A C 1
ATOM 857 O O . LYS A 1 109 ? 3.724 10.660 14.503 1.00 89.44 109 LYS A O 1
ATOM 862 N N . LYS A 1 110 ? 1.859 10.718 13.209 1.00 85.81 110 LYS A N 1
ATOM 863 C CA . LYS A 1 110 ? 0.863 10.859 14.276 1.00 85.81 110 LYS A CA 1
ATOM 864 C C . LYS A 1 110 ? -0.256 9.819 14.103 1.00 85.81 110 LYS A C 1
ATOM 866 O O . LYS A 1 110 ? -1.260 10.106 13.444 1.00 85.81 110 LYS A O 1
ATOM 871 N N . PRO A 1 111 ? -0.089 8.605 14.657 1.00 83.00 111 PRO A N 1
ATOM 872 C CA . PRO A 1 111 ? -1.113 7.570 14.579 1.00 83.00 111 PRO A CA 1
ATOM 873 C C . PRO A 1 111 ? -2.382 7.973 15.359 1.00 83.00 111 PRO A C 1
ATOM 875 O O . PRO A 1 111 ? -2.332 8.867 16.215 1.00 83.00 111 PRO A O 1
ATOM 878 N N . PRO A 1 112 ? -3.540 7.343 15.082 1.00 85.25 112 PRO A N 1
ATOM 879 C CA . PRO A 1 112 ? -4.735 7.515 15.900 1.00 85.25 112 PR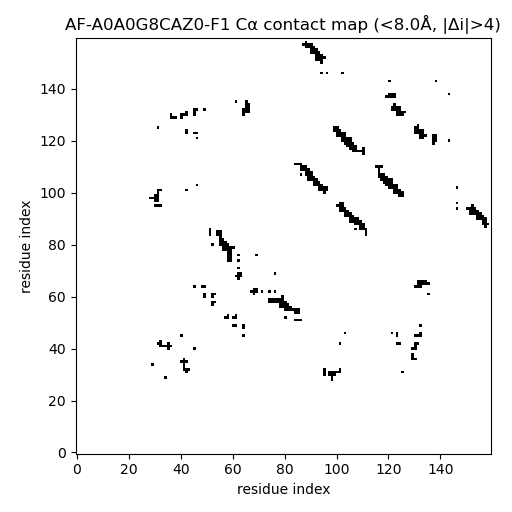O A CA 1
ATOM 880 C C . PRO A 1 112 ? -4.493 7.162 17.374 1.00 85.25 112 PRO A C 1
ATOM 882 O O . PRO A 1 112 ? -3.590 6.403 17.716 1.00 85.25 112 PRO A O 1
ATOM 885 N N . LYS A 1 113 ? -5.328 7.704 18.268 1.00 82.50 113 LYS A N 1
ATOM 886 C CA . LYS A 1 113 ? -5.209 7.464 19.714 1.00 82.50 113 LYS A CA 1
ATOM 887 C C . LYS A 1 113 ? -5.243 5.956 20.012 1.00 82.50 113 LYS A C 1
ATOM 889 O O . LYS A 1 113 ? -6.135 5.267 19.525 1.00 82.50 113 LYS A O 1
ATOM 894 N N . ASN A 1 114 ? -4.321 5.489 20.857 1.00 81.25 114 ASN A N 1
ATOM 895 C CA . ASN A 1 114 ? -4.130 4.078 21.236 1.00 81.25 114 ASN A CA 1
ATOM 896 C C . ASN A 1 114 ? -3.610 3.165 20.109 1.00 81.25 114 ASN A C 1
ATOM 898 O O . ASN A 1 114 ? -3.803 1.953 20.173 1.00 81.25 114 ASN A O 1
ATOM 902 N N . ILE A 1 115 ? -2.971 3.737 19.088 1.00 84.25 115 ILE A N 1
ATOM 903 C CA . ILE A 1 115 ? -2.231 2.996 18.066 1.00 84.25 115 ILE A CA 1
ATOM 904 C C . ILE A 1 115 ? -0.790 3.492 18.093 1.00 84.25 115 ILE A C 1
ATOM 906 O O . ILE A 1 115 ? -0.543 4.699 18.160 1.00 84.25 115 ILE A O 1
ATOM 910 N N . ASP A 1 116 ? 0.153 2.556 18.074 1.00 83.25 116 ASP A N 1
ATOM 911 C CA . ASP A 1 116 ? 1.572 2.880 18.039 1.00 83.25 116 ASP A CA 1
ATOM 912 C C . ASP A 1 116 ? 1.972 3.487 16.696 1.00 83.25 116 ASP A C 1
ATOM 914 O O . ASP A 1 116 ? 1.268 3.390 15.689 1.00 83.25 116 ASP A O 1
ATOM 918 N N . LYS A 1 117 ? 3.139 4.136 16.676 1.00 84.75 117 LYS A N 1
ATOM 919 C CA . LYS A 1 117 ? 3.731 4.548 15.406 1.00 84.75 117 LYS A CA 1
ATOM 920 C C . LYS A 1 117 ? 3.967 3.311 14.559 1.00 84.75 117 LYS A C 1
ATOM 922 O O . LYS A 1 117 ? 4.692 2.401 14.944 1.00 84.75 117 LYS A O 1
ATOM 927 N N . GLU A 1 118 ? 3.379 3.334 13.383 1.00 88.44 118 GLU A N 1
ATOM 928 C CA . GLU A 1 118 ? 3.459 2.263 12.421 1.00 88.44 118 GLU A CA 1
ATOM 929 C C . GLU A 1 118 ? 4.391 2.622 11.262 1.00 88.44 11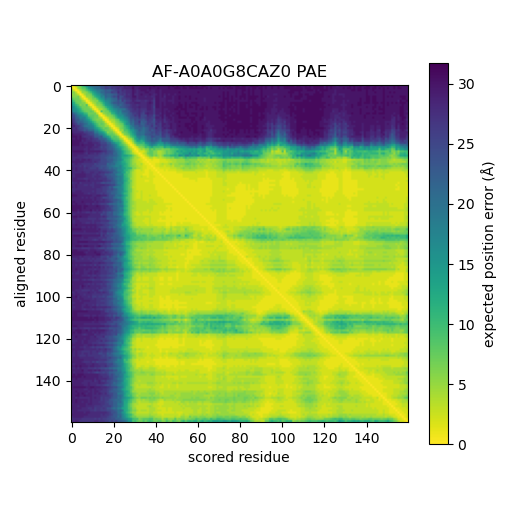8 GLU A C 1
ATOM 931 O O . GLU A 1 118 ? 4.329 3.731 10.716 1.00 88.44 118 GLU A O 1
ATOM 936 N N . ILE A 1 119 ? 5.238 1.656 10.904 1.00 93.00 119 ILE A N 1
ATOM 937 C CA . ILE A 1 119 ? 6.041 1.633 9.684 1.00 93.00 119 ILE A CA 1
ATOM 938 C C . ILE A 1 119 ? 5.582 0.409 8.895 1.00 93.00 119 ILE A C 1
ATOM 940 O O . ILE A 1 119 ? 5.711 -0.713 9.386 1.00 93.00 119 ILE A O 1
ATOM 944 N N . LYS A 1 120 ? 5.052 0.612 7.688 1.00 95.31 120 LYS A N 1
ATOM 945 C CA . LYS A 1 120 ? 4.619 -0.471 6.799 1.00 95.31 120 LYS A CA 1
ATOM 946 C C . LYS A 1 120 ? 5.405 -0.444 5.500 1.00 95.31 120 LYS A C 1
ATOM 948 O O . LYS A 1 120 ? 5.449 0.579 4.819 1.00 95.31 120 LYS A O 1
ATOM 953 N N . TRP A 1 121 ? 5.946 -1.598 5.132 1.00 97.69 121 TRP A N 1
ATOM 954 C CA . TRP A 1 121 ? 6.459 -1.840 3.791 1.00 97.69 121 TRP A CA 1
ATOM 955 C C . TRP A 1 121 ? 5.380 -2.507 2.953 1.00 97.69 121 TRP A C 1
ATOM 957 O O . TRP A 1 121 ? 4.781 -3.492 3.380 1.00 97.69 121 TRP A O 1
ATOM 967 N N . ILE A 1 122 ? 5.095 -1.938 1.786 1.00 98.06 122 ILE A N 1
ATOM 968 C CA . ILE A 1 122 ? 3.987 -2.369 0.932 1.00 98.06 122 ILE A CA 1
ATOM 969 C C . ILE A 1 122 ? 4.502 -2.467 -0.494 1.00 98.06 122 ILE A C 1
ATOM 971 O O . ILE A 1 122 ? 5.007 -1.492 -1.045 1.00 98.06 122 ILE A O 1
ATOM 975 N N . ARG A 1 123 ? 4.358 -3.646 -1.098 1.00 97.56 123 ARG A N 1
ATOM 976 C CA . ARG A 1 123 ? 4.733 -3.894 -2.490 1.00 97.56 123 ARG A CA 1
ATOM 977 C C . ARG A 1 123 ? 3.478 -3.877 -3.350 1.00 97.56 123 ARG A C 1
ATOM 979 O O . ARG A 1 123 ? 2.601 -4.715 -3.150 1.00 97.56 123 ARG A O 1
ATOM 986 N N . VAL A 1 124 ? 3.393 -2.946 -4.291 1.00 97.50 124 VAL A N 1
ATOM 987 C CA . VAL A 1 124 ? 2.324 -2.884 -5.294 1.00 97.50 124 VAL A CA 1
ATOM 988 C C . VAL A 1 124 ? 2.878 -3.371 -6.626 1.00 97.50 124 VAL A C 1
ATOM 990 O O . VAL A 1 124 ? 3.999 -3.037 -7.003 1.00 97.50 124 VAL A O 1
ATOM 993 N N . VAL A 1 125 ? 2.096 -4.194 -7.315 1.00 96.31 125 VAL A N 1
ATOM 994 C CA . VAL A 1 125 ? 2.442 -4.781 -8.606 1.00 96.31 125 VAL A CA 1
ATOM 995 C C . VAL A 1 125 ? 1.360 -4.501 -9.639 1.00 96.31 125 VAL A C 1
ATOM 997 O O . VAL A 1 125 ? 0.164 -4.472 -9.327 1.00 96.31 125 VAL A O 1
ATOM 1000 N N . ARG A 1 126 ? 1.782 -4.314 -10.886 1.00 94.81 126 ARG A N 1
ATOM 1001 C CA . ARG A 1 126 ? 0.911 -4.293 -12.056 1.00 94.81 126 ARG A CA 1
ATOM 1002 C C . ARG A 1 126 ? 0.386 -5.703 -12.319 1.00 94.81 126 ARG A C 1
ATOM 1004 O O . ARG A 1 126 ? 1.146 -6.668 -12.339 1.00 94.81 126 ARG A O 1
ATOM 1011 N N . THR A 1 127 ? -0.918 -5.825 -12.544 1.00 93.88 127 THR A N 1
ATOM 1012 C CA . THR A 1 127 ? -1.565 -7.075 -12.967 1.00 93.88 127 THR A CA 1
ATOM 1013 C C . THR A 1 127 ? -2.447 -6.830 -14.187 1.00 93.88 127 THR A C 1
ATOM 1015 O O . THR A 1 127 ? -2.727 -5.690 -14.561 1.00 93.88 127 THR A O 1
ATOM 1018 N N . ASP A 1 128 ? -2.945 -7.904 -14.790 1.00 91.44 128 ASP A N 1
ATOM 1019 C CA . ASP A 1 128 ? -3.967 -7.848 -15.838 1.00 91.44 128 ASP A CA 1
ATOM 1020 C C . ASP A 1 128 ? -5.268 -7.162 -15.371 1.00 91.44 128 ASP A C 1
ATOM 1022 O O . ASP A 1 128 ? -5.972 -6.544 -16.177 1.00 91.44 128 ASP A O 1
ATOM 1026 N N . LYS A 1 129 ? -5.553 -7.228 -14.063 1.00 89.69 129 LYS A N 1
ATOM 1027 C CA . LYS A 1 129 ? -6.716 -6.632 -13.388 1.00 89.69 129 LYS A CA 1
ATOM 1028 C C . LYS A 1 129 ? -6.478 -5.206 -12.865 1.00 89.69 129 LYS A C 1
ATOM 1030 O O . LYS A 1 129 ? -7.364 -4.686 -12.185 1.00 89.69 129 LYS A O 1
ATOM 1035 N N . GLY A 1 130 ? -5.331 -4.592 -13.157 1.00 93.25 130 GLY A N 1
ATOM 1036 C CA . GLY A 1 130 ? -4.920 -3.285 -12.626 1.00 93.25 130 GLY A CA 1
ATOM 1037 C C . GLY A 1 130 ? -3.874 -3.407 -11.519 1.00 93.25 130 GLY A C 1
ATOM 1038 O O . GLY A 1 130 ? -3.232 -4.452 -11.376 1.00 93.25 130 GLY A O 1
ATOM 1039 N N . PHE A 1 131 ? -3.675 -2.353 -10.734 1.00 96.62 131 PHE A N 1
ATOM 1040 C CA . PHE A 1 131 ? -2.697 -2.390 -9.645 1.00 96.62 131 PHE A CA 1
ATOM 1041 C C . PHE A 1 131 ? -3.213 -3.153 -8.425 1.00 96.62 131 PHE A C 1
ATOM 1043 O O . PHE A 1 131 ? -4.378 -3.041 -8.037 1.00 96.62 131 PHE A O 1
ATOM 1050 N N . LYS A 1 132 ? -2.332 -3.948 -7.809 1.00 97.38 132 LYS A N 1
ATOM 1051 C CA . LYS A 1 132 ? -2.637 -4.758 -6.623 1.00 97.38 132 LYS A CA 1
ATOM 1052 C C . LYS A 1 132 ? -1.480 -4.757 -5.640 1.00 97.38 132 LYS A C 1
ATOM 1054 O O . LYS A 1 132 ? -0.320 -4.780 -6.039 1.00 97.38 132 LYS A O 1
ATOM 1059 N N . VAL A 1 133 ? -1.782 -4.822 -4.351 1.00 97.62 133 VAL A N 1
ATOM 1060 C CA . VAL A 1 133 ? -0.783 -5.137 -3.328 1.00 97.62 133 VAL A CA 1
ATOM 1061 C C . VAL A 1 133 ? -0.386 -6.606 -3.469 1.00 97.62 133 VAL A C 1
ATOM 1063 O O . VAL A 1 133 ? -1.240 -7.482 -3.578 1.00 97.62 133 VAL A O 1
ATOM 1066 N N . ARG A 1 134 ? 0.914 -6.905 -3.489 1.00 96.62 134 ARG A N 1
ATOM 1067 C CA . ARG A 1 134 ? 1.431 -8.249 -3.781 1.00 96.62 134 ARG A CA 1
ATOM 1068 C C . ARG A 1 134 ? 0.937 -9.310 -2.796 1.00 96.62 134 ARG A C 1
ATOM 1070 O O . ARG A 1 134 ? 0.728 -10.449 -3.208 1.00 96.62 134 ARG A O 1
ATOM 1077 N N . SER A 1 135 ? 0.812 -8.941 -1.523 1.00 93.56 135 SER A N 1
ATOM 1078 C CA . SER A 1 135 ? 0.393 -9.802 -0.418 1.00 93.56 135 SER A CA 1
ATOM 1079 C C . SER A 1 135 ? -0.161 -8.955 0.728 1.00 93.56 135 SER A C 1
ATOM 1081 O O . SER A 1 135 ? 0.231 -7.801 0.885 1.00 93.56 135 SER A O 1
ATOM 1083 N N . TYR A 1 136 ? -1.040 -9.533 1.550 1.00 90.69 136 TYR A N 1
ATOM 1084 C CA . TYR A 1 136 ? -1.430 -8.925 2.824 1.00 90.69 136 TYR A CA 1
ATOM 1085 C C . TYR A 1 136 ? -0.246 -8.841 3.802 1.00 90.69 136 TYR A C 1
ATOM 1087 O O . TYR A 1 136 ? -0.113 -7.874 4.551 1.00 90.69 136 TYR A O 1
ATOM 1095 N N . ALA A 1 137 ? 0.634 -9.845 3.777 1.00 90.12 137 ALA A N 1
ATOM 1096 C CA . ALA A 1 137 ? 1.845 -9.847 4.581 1.00 90.12 137 ALA A CA 1
ATOM 1097 C C . ALA A 1 137 ? 2.864 -8.827 4.052 1.00 90.12 137 ALA A C 1
ATOM 1099 O O . ALA A 1 137 ? 2.958 -8.586 2.846 1.00 90.12 137 ALA A O 1
ATOM 1100 N N . SER A 1 138 ? 3.668 -8.278 4.966 1.00 90.62 138 SER A N 1
ATOM 1101 C CA . SER A 1 138 ? 4.809 -7.429 4.611 1.00 90.62 138 SER A CA 1
ATOM 1102 C C . SER A 1 138 ? 5.746 -8.157 3.634 1.00 90.62 138 SER A C 1
ATOM 1104 O O . SER A 1 138 ? 5.937 -9.368 3.786 1.00 90.62 138 SER A O 1
ATOM 1106 N N . PRO A 1 139 ? 6.387 -7.437 2.691 1.00 94.19 139 PRO A N 1
ATOM 1107 C CA . PRO A 1 139 ? 7.489 -7.973 1.898 1.00 94.19 139 PRO A CA 1
ATOM 1108 C C . PRO A 1 139 ? 8.574 -8.593 2.782 1.00 94.19 139 PRO A C 1
ATOM 1110 O O . PRO A 1 139 ? 8.741 -8.195 3.945 1.00 94.19 139 PRO A O 1
ATOM 1113 N N . TYR A 1 140 ? 9.317 -9.553 2.233 1.00 94.31 140 TYR A N 1
ATOM 1114 C CA . TYR A 1 140 ? 10.405 -10.194 2.955 1.00 94.31 140 TYR A CA 1
ATOM 1115 C C . TYR A 1 140 ? 11.513 -9.193 3.273 1.00 94.31 140 TYR A C 1
ATOM 1117 O O . TYR A 1 140 ? 11.733 -8.199 2.577 1.00 94.31 140 TYR A O 1
ATOM 1125 N N . ARG A 1 141 ? 12.247 -9.470 4.353 1.00 93.56 141 ARG A N 1
ATOM 1126 C CA . ARG A 1 141 ? 13.270 -8.554 4.856 1.00 93.56 141 ARG A CA 1
ATOM 1127 C C . ARG A 1 141 ? 14.360 -8.259 3.824 1.00 93.56 141 ARG A C 1
ATOM 1129 O O . ARG A 1 141 ? 14.762 -7.110 3.701 1.00 93.56 141 ARG A O 1
ATOM 1136 N N . ASN A 1 142 ? 14.790 -9.269 3.072 1.00 94.38 142 ASN A N 1
ATOM 1137 C CA . ASN A 1 142 ? 15.788 -9.109 2.017 1.00 94.38 142 ASN A CA 1
ATOM 1138 C C . ASN A 1 142 ? 15.297 -8.180 0.895 1.00 94.38 142 ASN A C 1
ATOM 1140 O O . ASN A 1 142 ? 16.050 -7.313 0.476 1.00 94.38 142 ASN A O 1
ATOM 1144 N N . GLU A 1 143 ? 14.029 -8.288 0.481 1.00 93.50 143 GLU A N 1
ATOM 1145 C CA . GLU A 1 143 ? 13.445 -7.384 -0.524 1.00 93.50 143 GLU A CA 1
ATOM 1146 C C . GLU A 1 143 ? 13.427 -5.934 -0.019 1.00 93.50 143 GLU A C 1
ATOM 1148 O O . GLU A 1 143 ? 13.717 -4.994 -0.757 1.00 93.50 143 GLU A O 1
ATOM 1153 N N . ILE A 1 144 ? 13.101 -5.742 1.263 1.00 95.69 144 ILE A N 1
ATOM 1154 C CA . ILE A 1 144 ? 13.121 -4.422 1.898 1.00 95.69 144 ILE A CA 1
ATOM 1155 C C . ILE A 1 144 ? 14.543 -3.860 1.923 1.00 95.69 144 ILE A C 1
ATOM 1157 O O . ILE A 1 144 ? 14.747 -2.706 1.554 1.00 95.69 144 ILE A O 1
ATOM 1161 N N . ASP A 1 145 ? 15.523 -4.652 2.354 1.00 94.19 145 ASP A N 1
ATOM 1162 C CA . ASP A 1 145 ? 16.909 -4.200 2.481 1.00 94.19 145 ASP A CA 1
ATOM 1163 C C . ASP A 1 145 ? 17.532 -3.859 1.110 1.00 94.19 145 ASP A C 1
ATOM 1165 O O . ASP A 1 145 ? 18.337 -2.927 1.023 1.00 94.19 145 ASP A O 1
ATOM 1169 N N . GLU A 1 146 ? 17.119 -4.536 0.032 1.00 91.94 146 GLU A N 1
ATOM 1170 C CA . GLU A 1 146 ? 17.534 -4.224 -1.345 1.00 91.94 146 GLU A CA 1
ATOM 1171 C C . GLU A 1 146 ? 17.153 -2.797 -1.763 1.00 91.94 146 GLU A C 1
ATOM 1173 O O . GLU A 1 146 ? 17.968 -2.102 -2.370 1.00 91.94 146 GLU A O 1
ATOM 1178 N N . VAL A 1 147 ? 15.956 -2.319 -1.403 1.00 93.81 147 VAL A N 1
ATOM 1179 C CA . VAL A 1 147 ? 15.511 -0.966 -1.792 1.00 93.81 147 VAL A CA 1
ATOM 1180 C C . VAL A 1 147 ? 15.806 0.088 -0.731 1.00 93.81 147 VAL A C 1
ATOM 1182 O O . VAL A 1 147 ? 16.089 1.236 -1.066 1.00 93.81 147 VAL A O 1
ATOM 1185 N N . ALA A 1 148 ? 15.767 -0.267 0.556 1.00 91.19 148 ALA A N 1
ATOM 1186 C CA . ALA A 1 148 ? 15.898 0.682 1.662 1.00 91.19 148 ALA A CA 1
ATOM 1187 C C . ALA A 1 148 ? 17.276 1.359 1.705 1.00 91.19 148 ALA A C 1
ATOM 1189 O O . ALA A 1 148 ? 17.390 2.478 2.206 1.00 91.19 148 ALA A O 1
ATOM 1190 N N . ASN A 1 149 ? 18.297 0.698 1.152 1.00 89.88 149 ASN A N 1
ATOM 1191 C CA . ASN A 1 149 ? 19.655 1.223 1.015 1.00 89.88 149 ASN A CA 1
ATOM 1192 C C . ASN A 1 149 ? 19.854 2.102 -0.234 1.00 89.88 149 ASN A C 1
ATOM 1194 O O . ASN A 1 149 ? 20.947 2.623 -0.455 1.00 89.88 149 ASN A O 1
ATOM 1198 N N . THR A 1 150 ? 18.813 2.290 -1.046 1.00 91.38 150 THR A N 1
ATOM 1199 C CA . THR A 1 150 ? 18.837 3.148 -2.235 1.00 91.38 150 THR A CA 1
ATOM 1200 C C . THR A 1 150 ? 18.114 4.473 -1.979 1.00 91.38 150 THR A C 1
ATOM 1202 O O . THR A 1 150 ? 17.381 4.641 -0.998 1.00 91.38 150 THR A O 1
ATOM 1205 N N . LYS A 1 151 ? 18.326 5.453 -2.863 1.00 92.75 151 LYS A N 1
ATOM 1206 C CA . LYS A 1 151 ? 17.594 6.722 -2.810 1.00 92.75 151 LYS A CA 1
ATOM 1207 C C . LYS A 1 151 ? 16.140 6.482 -3.255 1.00 92.75 151 LYS A C 1
ATOM 1209 O O . LYS A 1 151 ? 15.958 5.908 -4.326 1.00 92.75 151 LYS A O 1
ATOM 1214 N N . PRO A 1 152 ? 15.126 6.955 -2.504 1.00 94.31 152 PRO A N 1
ATOM 1215 C CA . PRO A 1 152 ? 13.738 6.897 -2.952 1.00 94.31 152 PRO A CA 1
ATOM 1216 C C . PRO A 1 152 ? 13.566 7.560 -4.317 1.00 94.31 152 PRO A C 1
ATOM 1218 O O . PRO A 1 152 ? 14.150 8.616 -4.579 1.00 94.31 152 PRO A O 1
ATOM 1221 N N . THR A 1 153 ? 12.741 6.954 -5.165 1.00 93.94 153 THR A N 1
ATOM 1222 C CA . THR A 1 153 ? 12.332 7.528 -6.449 1.00 93.94 153 THR A CA 1
ATOM 1223 C C . THR A 1 153 ? 11.489 8.778 -6.226 1.00 93.94 153 THR A C 1
ATOM 1225 O O . THR A 1 153 ? 11.656 9.770 -6.931 1.00 93.94 153 THR A O 1
ATOM 1228 N N . ASN A 1 154 ? 10.627 8.753 -5.207 1.00 94.12 154 ASN A N 1
ATOM 1229 C CA . ASN A 1 154 ? 9.817 9.892 -4.799 1.00 94.12 154 ASN A CA 1
ATOM 1230 C C . ASN A 1 154 ? 9.554 9.860 -3.284 1.00 94.12 154 ASN A C 1
ATOM 1232 O O . ASN A 1 154 ? 9.666 8.818 -2.633 1.00 94.12 154 ASN A O 1
ATOM 1236 N N . GLU A 1 155 ? 9.183 11.002 -2.717 1.00 94.75 155 GLU A N 1
ATOM 1237 C CA . GLU A 1 155 ? 8.691 11.115 -1.348 1.00 94.75 155 GLU A CA 1
ATOM 1238 C C . GLU A 1 155 ? 7.465 12.025 -1.327 1.00 94.75 155 GLU A C 1
ATOM 1240 O O . GLU A 1 155 ? 7.450 13.066 -1.976 1.00 94.75 155 GLU A O 1
ATOM 1245 N N . PHE A 1 156 ? 6.451 11.641 -0.559 1.00 94.44 156 PHE A N 1
ATOM 1246 C CA . PHE A 1 156 ? 5.264 12.462 -0.339 1.00 94.44 156 PHE A CA 1
ATOM 1247 C C . PHE A 1 156 ? 4.745 12.280 1.088 1.00 94.44 156 PHE A C 1
ATOM 1249 O O . PHE A 1 156 ? 5.249 11.475 1.878 1.00 94.44 156 PHE A O 1
ATOM 1256 N N . SER A 1 157 ? 3.747 13.061 1.444 1.00 94.69 157 SER A N 1
ATOM 1257 C CA . SER A 1 157 ? 3.168 13.169 2.768 1.00 94.69 157 SER A CA 1
ATOM 1258 C C . SER A 1 157 ? 1.659 13.347 2.675 1.00 94.69 157 SER A C 1
ATOM 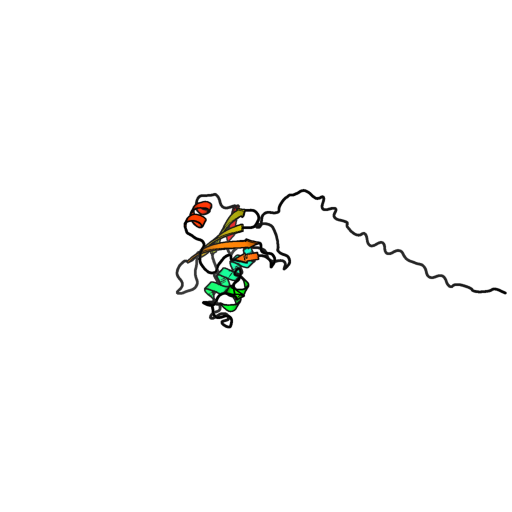1260 O O . SER A 1 157 ? 1.088 13.424 1.595 1.00 94.69 157 SER A O 1
ATOM 1262 N N . SER A 1 158 ? 1.001 13.395 3.827 1.00 90.94 158 SER A N 1
ATOM 1263 C CA . SER A 1 158 ? -0.436 13.663 3.915 1.00 90.94 158 SER A CA 1
ATOM 1264 C C . SER A 1 158 ? -0.857 15.072 3.476 1.00 90.94 158 SER A C 1
ATOM 1266 O O . SER A 1 158 ? -2.056 15.326 3.413 1.00 90.94 158 SER A O 1
ATOM 1268 N N . GLU A 1 159 ? 0.090 15.992 3.270 1.00 88.50 159 GLU A N 1
ATOM 1269 C CA . GLU A 1 159 ? -0.174 17.392 2.900 1.00 88.50 159 GLU A CA 1
ATOM 1270 C C . GLU A 1 159 ? -0.073 17.652 1.387 1.00 88.50 159 GLU A C 1
ATOM 1272 O O . GLU A 1 159 ? -0.461 18.734 0.946 1.00 88.50 159 GLU A O 1
ATOM 1277 N N . ASP A 1 160 ? 0.434 16.680 0.621 1.00 80.44 160 ASP A N 1
ATOM 1278 C CA . ASP A 1 160 ? 0.564 16.735 -0.842 1.00 80.44 160 ASP A CA 1
ATOM 1279 C C . ASP A 1 160 ? -0.743 16.336 -1.548 1.00 80.44 160 ASP A C 1
ATOM 1281 O O . ASP A 1 160 ? -1.069 16.964 -2.583 1.00 80.44 160 ASP A O 1
#

pLDDT: mean 83.91, std 19.05, range [35.75, 98.06]

Secondary structure (DSSP, 8-state):
-----PPP-----------------------GGG---TTS--HHHHHHHHHHHHHTT-HHHHHHHBTTGGG-SSS-TT---S-----SEEEEEEEE-SSSEEEEEEEEEEPPTT----EEEEEEEEETTEEEES-SSPPPHHHHHHHHTSPPSEEEETT-

Foldseek 3Di:
DDDDDDDDDDDDDPPPDDPPPPPPDDPPLPALQPDFWPVRDHLVNLVQQCVQCVVQVALLSQLVQEDVSVVDPPGDNPRGGNDDFDQQKWKKFWARPDRFKIKIWIWRPDGPPPDDTDTAIWMWGQDPVGIHTHDNDGDDPVVCVVGVPDHGPDMDISVD

Solvent-accessible surface area (backbone atoms only — not comparable to full-atom values): 9778 Å² total; per-residue (Å²): 136,89,86,87,81,85,80,90,75,85,82,79,82,78,79,73,78,76,80,75,76,78,75,71,92,65,93,69,81,69,47,43,91,80,46,59,36,94,87,67,49,35,52,66,56,52,51,53,53,42,55,44,22,58,74,12,56,10,34,35,55,39,32,70,41,22,56,69,24,86,73,52,83,86,58,51,74,81,36,53,63,76,53,89,65,65,78,74,35,38,39,36,38,31,33,72,75,48,65,48,33,37,38,34,44,39,35,4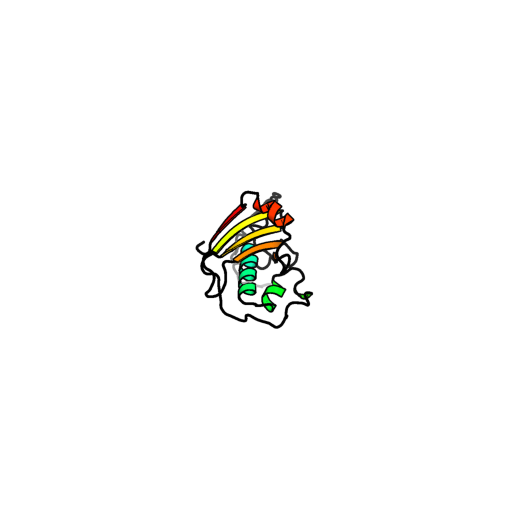2,76,47,46,49,92,98,48,71,75,46,75,46,56,46,45,35,30,64,50,98,90,27,63,25,30,61,51,91,62,65,67,56,68,67,65,48,55,69,52,69,80,49,82,61,73,45,74,52,45,70,87,115

Radius of gyration: 24.41 Å; Cα contacts (8 Å, |Δi|>4): 251; chains: 1; bou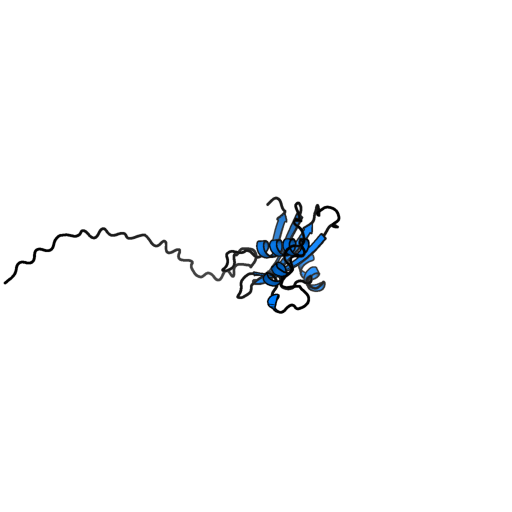nding box: 62×40×90 Å

Sequence (160 aa):
MVKTKLKKLMLSSLCAGALILSAACGNNETNVGEEKDKQGHTPREIMLDFVKADLQRDHKTILKLVVDGEKDTILDKNQGPKNNLSYKDYKVKEYVVDKDTIMYNFISKKPPKNIDKEIKWIRVVRTDKGFKVRSYASPYRNEIDEVANTKPTNEFSSED